Protein AF-A0A9X8YP26-F1 (afdb_monomer_lite)

Sequence (68 aa):
DSNVPFYKELANQGVKATDVPVIAFSVGEEELRGIDTKPLVGNLAAWNYFESLDNPTNKQFVSQWKAY

Secondary structure (DSSP, 8-state):
--HHHHHHHHHHTT--TTTS--EESS--HHHHTTS--GGGTT-EE--S--TT--SHHHHHHHHHHTT-

InterPro domains:
  IPR028082 Periplasmic binding protein-like I [SSF53822] (2-68)

Foldseek 3Di:
DVVQVVLVVCVVVVPACVNPAAEDAPDAPVNVVVDDCVSVPNHHYDDPDDCPDPDPVSVVVVVVVVVD

Organism: Serratia marcescens (NCBI:txid615)

Structure (mmCIF, N/CA/C/O backbone):
data_AF-A0A9X8YP26-F1
#
_entry.id   AF-A0A9X8YP26-F1
#
loop_
_atom_site.group_PDB
_atom_site.id
_atom_site.type_symbol
_atom_site.label_atom_id
_atom_site.label_alt_id
_atom_site.label_comp_id
_atom_site.label_asym_id
_atom_site.label_entity_id
_atom_site.label_seq_id
_atom_site.pdbx_PDB_ins_code
_atom_site.Cartn_x
_atom_site.Cartn_y
_atom_sit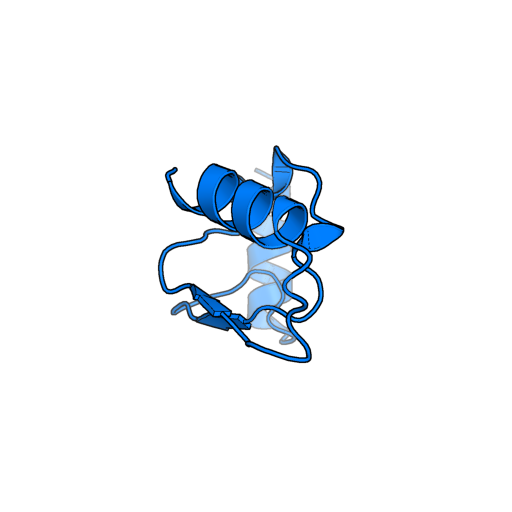e.Cartn_z
_atom_site.occupancy
_atom_site.B_iso_or_equiv
_atom_site.auth_seq_id
_atom_site.auth_comp_id
_atom_site.auth_asym_id
_atom_site.auth_atom_id
_atom_site.pdbx_PDB_model_num
ATOM 1 N N . ASP A 1 1 ? 4.612 12.862 8.090 1.00 68.62 1 ASP A N 1
ATOM 2 C CA . ASP A 1 1 ? 3.439 12.148 7.579 1.00 68.62 1 ASP A CA 1
ATOM 3 C C . ASP A 1 1 ? 2.472 11.870 8.729 1.00 68.62 1 ASP A C 1
ATOM 5 O O . ASP A 1 1 ? 2.876 11.319 9.749 1.00 68.62 1 ASP A O 1
ATOM 9 N N . SER A 1 2 ? 1.234 12.350 8.603 1.00 77.19 2 SER A N 1
ATOM 10 C CA . SER A 1 2 ? 0.183 12.234 9.625 1.00 77.19 2 SER A CA 1
ATOM 11 C C . SER A 1 2 ? -0.588 10.913 9.540 1.00 77.19 2 SER A C 1
ATOM 13 O O . SER A 1 2 ? -1.308 10.571 10.479 1.00 77.19 2 SER A O 1
ATOM 15 N N . ASN A 1 3 ? -0.426 10.153 8.452 1.00 75.62 3 ASN A N 1
ATOM 16 C CA . ASN A 1 3 ? -1.132 8.892 8.247 1.00 75.62 3 ASN A CA 1
ATOM 17 C C . ASN A 1 3 ? -0.650 7.810 9.219 1.00 75.62 3 ASN A C 1
ATOM 19 O O . ASN A 1 3 ? -1.451 7.066 9.780 1.00 75.62 3 ASN A O 1
ATOM 23 N N . VAL A 1 4 ? 0.657 7.762 9.488 1.00 76.06 4 VAL A N 1
ATOM 24 C CA . VAL A 1 4 ? 1.260 6.769 10.388 1.00 76.06 4 VAL A CA 1
ATOM 25 C C . VAL A 1 4 ? 0.705 6.865 11.823 1.00 76.06 4 VAL A C 1
ATOM 27 O O . VAL A 1 4 ? 0.223 5.848 12.332 1.00 76.06 4 VAL A O 1
ATOM 30 N N . PRO A 1 5 ? 0.699 8.041 12.495 1.00 83.56 5 PRO A N 1
ATOM 31 C CA . PRO A 1 5 ? 0.044 8.181 13.797 1.00 83.56 5 PRO A CA 1
ATOM 32 C C . PRO A 1 5 ? -1.453 7.862 13.771 1.00 83.56 5 PRO A C 1
ATOM 34 O O . PRO A 1 5 ? -1.953 7.270 14.723 1.00 83.56 5 PRO A O 1
ATOM 37 N N . PHE A 1 6 ? -2.157 8.218 12.691 1.00 85.31 6 PHE A N 1
ATOM 38 C CA . PHE A 1 6 ? -3.584 7.935 12.546 1.00 85.31 6 PHE A CA 1
ATOM 39 C C . PHE A 1 6 ? -3.868 6.427 12.552 1.00 85.31 6 PHE A C 1
ATOM 41 O O . PHE A 1 6 ? -4.687 5.965 13.344 1.00 85.31 6 PHE A O 1
ATOM 48 N N . TYR A 1 7 ? -3.154 5.641 11.742 1.00 83.25 7 TYR A N 1
ATOM 49 C CA . TYR A 1 7 ? -3.337 4.187 11.707 1.00 83.25 7 TYR A CA 1
ATOM 50 C C . TYR A 1 7 ? -2.946 3.510 13.017 1.00 83.25 7 TYR A C 1
ATOM 52 O O . TYR A 1 7 ? -3.600 2.559 13.444 1.00 83.25 7 TYR A O 1
ATOM 60 N N . LYS A 1 8 ? -1.899 4.018 13.678 1.00 82.44 8 LYS A N 1
ATOM 61 C CA . LYS A 1 8 ? -1.501 3.535 15.000 1.00 82.44 8 LYS A CA 1
ATOM 62 C C . LYS A 1 8 ? -2.617 3.741 16.019 1.00 82.44 8 LYS A C 1
ATOM 64 O O . LYS A 1 8 ? -2.925 2.823 16.771 1.00 82.44 8 LYS A O 1
ATOM 69 N N . GLU A 1 9 ? -3.233 4.919 16.031 1.00 87.56 9 GLU A N 1
ATOM 70 C CA . GLU A 1 9 ? -4.312 5.206 16.970 1.00 87.56 9 GLU A CA 1
ATOM 71 C C . GLU A 1 9 ? -5.593 4.442 16.629 1.00 87.56 9 GLU A C 1
ATOM 73 O O . GLU A 1 9 ? -6.228 3.890 17.520 1.00 87.56 9 GLU A O 1
ATOM 78 N N . LEU A 1 10 ? -5.924 4.301 15.345 1.00 85.62 10 LEU A N 1
ATOM 79 C CA . LEU A 1 10 ? -7.047 3.478 14.892 1.00 85.62 10 LEU A CA 1
ATOM 80 C C . LEU A 1 10 ? -6.922 2.028 15.395 1.00 85.62 10 LEU A C 1
ATOM 82 O O . LEU A 1 10 ? -7.876 1.464 15.934 1.00 85.62 10 LEU A O 1
ATOM 86 N N . ALA A 1 11 ? -5.718 1.456 15.287 1.00 83.56 11 ALA A N 1
ATOM 87 C CA . ALA A 1 11 ? -5.410 0.129 15.807 1.00 83.56 11 ALA A CA 1
ATOM 88 C C . ALA A 1 11 ? -5.456 0.072 17.347 1.00 83.56 11 ALA A C 1
ATOM 90 O O . ALA A 1 11 ? -5.971 -0.904 17.894 1.00 83.56 11 ALA A O 1
ATOM 91 N N . ASN A 1 12 ? -4.985 1.112 18.051 1.00 86.88 12 ASN A N 1
ATOM 92 C CA . ASN A 1 12 ? -5.093 1.216 19.515 1.00 86.88 12 ASN A CA 1
ATOM 93 C C . ASN A 1 12 ? -6.554 1.212 19.993 1.00 86.88 12 ASN A C 1
ATOM 95 O O . ASN A 1 12 ? -6.853 0.629 21.032 1.00 86.88 12 ASN A O 1
ATOM 99 N N . GLN A 1 13 ? -7.463 1.822 19.225 1.00 89.19 13 GLN A N 1
ATOM 100 C CA . GLN A 1 13 ? -8.903 1.822 19.503 1.00 89.19 13 GLN A CA 1
ATOM 101 C C . GLN A 1 13 ? -9.588 0.489 19.143 1.00 89.19 13 GLN A C 1
ATOM 103 O O . GLN A 1 13 ? -10.796 0.345 19.320 1.00 89.19 13 GLN A O 1
ATOM 108 N N . GLY A 1 14 ? -8.838 -0.497 18.636 1.00 85.12 14 GLY A N 1
ATOM 109 C CA . GLY A 1 14 ? -9.363 -1.810 18.260 1.00 85.12 14 GLY A CA 1
ATOM 110 C C . GLY A 1 14 ? -10.261 -1.789 17.022 1.00 85.12 14 GLY A C 1
ATOM 111 O O . GLY A 1 14 ? -10.950 -2.775 16.760 1.00 85.12 14 GLY A O 1
ATOM 112 N N . VAL A 1 15 ? -10.259 -0.691 16.260 1.00 85.69 15 VAL A N 1
ATOM 113 C CA . VAL A 1 15 ? -11.054 -0.560 15.038 1.00 85.69 15 VAL A CA 1
ATOM 114 C C . VAL A 1 15 ? -10.368 -1.351 13.931 1.00 85.69 15 VAL A C 1
ATOM 116 O O . VAL A 1 15 ? -9.240 -1.054 13.537 1.00 85.69 15 VAL A O 1
ATOM 119 N N . LYS A 1 16 ? -11.046 -2.386 13.433 1.00 81.12 16 LYS A N 1
ATOM 120 C CA . LYS A 1 16 ? -10.532 -3.226 12.349 1.00 81.12 16 LYS A CA 1
ATOM 121 C C . LYS A 1 16 ? -10.955 -2.666 11.001 1.00 81.12 16 LYS A C 1
ATOM 123 O O . LYS A 1 16 ? -12.082 -2.200 10.841 1.00 81.12 16 LYS A O 1
ATOM 128 N N . ALA A 1 17 ? -10.103 -2.850 9.997 1.00 84.25 17 ALA A N 1
ATOM 129 C CA . ALA A 1 17 ? -10.427 -2.507 8.613 1.00 84.25 17 ALA A CA 1
ATOM 130 C C . ALA A 1 17 ? -11.644 -3.282 8.059 1.00 84.25 17 ALA A C 1
ATOM 132 O O . ALA A 1 17 ? -12.288 -2.820 7.123 1.00 84.25 17 ALA A O 1
ATOM 133 N N . THR A 1 18 ? -11.985 -4.440 8.644 1.00 83.56 18 THR A N 1
ATOM 134 C CA . THR A 1 18 ? -13.203 -5.201 8.307 1.00 83.56 18 THR A CA 1
ATOM 135 C C . THR A 1 18 ? -14.487 -4.531 8.783 1.00 83.56 18 THR A C 1
ATOM 137 O O . THR A 1 18 ? -15.540 -4.776 8.202 1.00 83.56 18 THR A O 1
ATOM 140 N N . ASP A 1 19 ? -14.401 -3.721 9.839 1.00 84.94 19 ASP A N 1
ATOM 141 C CA . ASP A 1 19 ? -15.556 -3.090 10.477 1.00 84.94 19 ASP A CA 1
ATOM 142 C C . ASP A 1 19 ? -15.735 -1.666 9.937 1.00 84.94 19 ASP A C 1
ATOM 144 O O . ASP A 1 19 ? -16.837 -1.265 9.567 1.00 84.94 19 ASP A O 1
ATOM 148 N N . VAL A 1 20 ? -14.630 -0.915 9.851 1.00 85.00 20 VAL A N 1
ATOM 149 C CA . VAL A 1 20 ? -14.583 0.443 9.302 1.00 85.00 20 VAL A CA 1
ATOM 150 C C . VAL A 1 20 ? -13.365 0.564 8.380 1.00 85.00 20 VAL A C 1
ATOM 152 O O . VAL A 1 20 ? -12.253 0.792 8.863 1.00 85.00 20 VAL A O 1
ATOM 155 N N . PRO A 1 21 ? -13.535 0.401 7.057 1.00 82.19 21 PRO A N 1
ATOM 156 C CA . PRO A 1 21 ? -12.428 0.531 6.121 1.00 82.19 21 PRO A CA 1
ATOM 157 C C . PRO A 1 21 ? -12.003 1.996 5.996 1.00 82.19 21 PRO A C 1
ATOM 159 O O . PRO A 1 21 ? -12.834 2.881 5.779 1.00 82.19 21 PRO A O 1
ATOM 162 N N . VAL A 1 22 ? -10.697 2.251 6.082 1.00 86.94 22 VAL A N 1
ATOM 163 C CA . VAL A 1 22 ? -10.115 3.567 5.796 1.00 86.94 22 VAL A CA 1
ATOM 164 C C . VAL A 1 22 ? -9.472 3.560 4.416 1.00 86.94 22 VAL A C 1
ATOM 166 O O . VAL A 1 22 ? -8.821 2.589 4.025 1.00 86.94 22 VAL A O 1
ATOM 169 N N . ILE A 1 23 ? -9.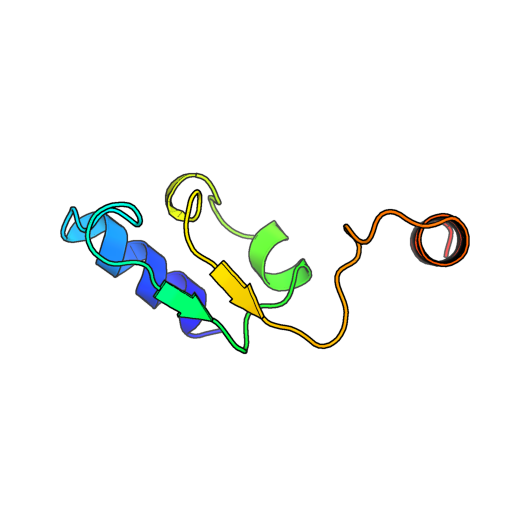654 4.664 3.688 1.00 86.62 23 ILE A N 1
ATOM 170 C CA . ILE A 1 23 ? -8.999 4.919 2.405 1.00 86.62 23 ILE A CA 1
ATOM 171 C C . ILE A 1 23 ? -8.064 6.114 2.561 1.00 86.62 23 ILE A C 1
ATOM 173 O O . ILE A 1 23 ? -8.516 7.205 2.912 1.00 86.62 23 ILE A O 1
ATOM 177 N N . ALA A 1 24 ? -6.779 5.924 2.266 1.00 84.88 24 ALA A N 1
ATOM 178 C CA . ALA A 1 24 ? -5.819 7.018 2.200 1.00 84.88 24 ALA A CA 1
ATOM 179 C C . ALA A 1 24 ? -5.533 7.444 0.757 1.00 84.88 24 ALA A C 1
ATOM 181 O O . ALA A 1 24 ? -5.241 6.621 -0.110 1.00 84.88 24 ALA A O 1
ATOM 182 N N . PHE A 1 25 ? -5.549 8.760 0.545 1.00 81.75 25 PHE A N 1
ATOM 183 C CA . PHE A 1 25 ? -5.192 9.435 -0.70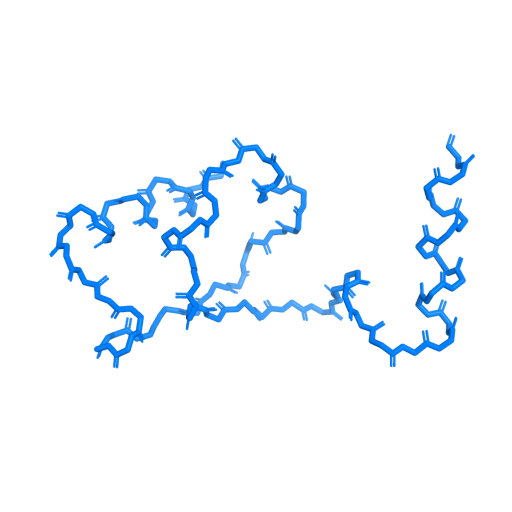7 1.00 81.75 25 PHE A CA 1
ATOM 184 C C . PHE A 1 25 ? -3.912 10.257 -0.543 1.00 81.75 25 PHE A C 1
ATOM 186 O O . PHE A 1 25 ? -3.812 11.335 -1.115 1.00 81.75 25 PHE A O 1
ATOM 193 N N . SER A 1 26 ? -2.998 9.850 0.337 1.00 79.69 26 SER A N 1
ATOM 194 C CA . SER A 1 26 ? -1.753 10.585 0.615 1.00 79.69 26 SER A CA 1
ATOM 195 C C . SER A 1 26 ? -0.603 9.708 1.101 1.00 79.69 26 SER A C 1
ATOM 197 O O . SER A 1 26 ? 0.459 10.247 1.375 1.00 79.69 26 SER A O 1
ATOM 199 N N . VAL A 1 27 ? -0.802 8.390 1.206 1.00 75.56 27 VAL A N 1
ATOM 2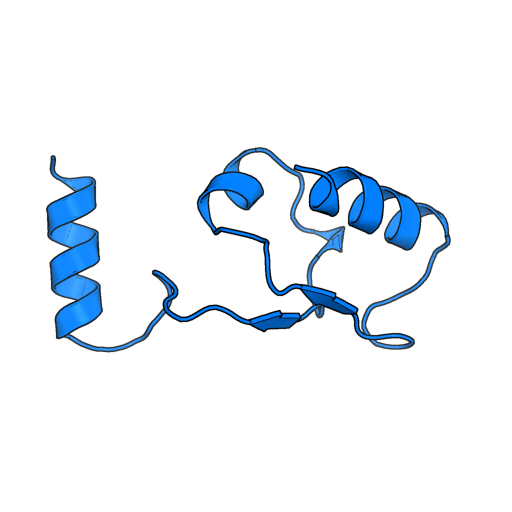00 C CA . VAL A 1 27 ? 0.227 7.450 1.670 1.00 75.56 27 VAL A CA 1
ATOM 201 C C . VAL A 1 27 ? 1.018 6.942 0.474 1.00 75.56 27 VAL A C 1
ATOM 203 O O . VAL A 1 27 ? 0.453 6.286 -0.403 1.00 75.56 27 VAL A O 1
ATOM 206 N N . GLY A 1 28 ? 2.319 7.223 0.460 1.00 78.19 28 GLY A N 1
ATOM 207 C CA . GLY A 1 28 ? 3.265 6.657 -0.502 1.00 78.19 28 GLY A CA 1
ATOM 208 C C . GLY A 1 28 ? 3.905 5.351 -0.013 1.00 78.19 28 GLY A C 1
ATOM 209 O O . GLY A 1 28 ? 4.034 5.116 1.186 1.00 78.19 28 GLY A O 1
ATOM 210 N N . GLU A 1 29 ? 4.375 4.507 -0.939 1.00 79.88 29 GLU A N 1
ATOM 211 C CA . GLU A 1 29 ? 5.051 3.236 -0.606 1.00 79.88 29 GLU A CA 1
ATOM 212 C C . GLU A 1 29 ? 6.348 3.441 0.201 1.00 79.88 29 GLU A C 1
ATOM 214 O O . GLU A 1 29 ? 6.664 2.634 1.075 1.00 79.88 29 GLU A O 1
ATOM 219 N N . GLU A 1 30 ? 7.061 4.552 -0.005 1.00 78.31 30 GLU A N 1
ATOM 220 C CA . GLU A 1 30 ? 8.255 4.890 0.783 1.00 78.31 30 GLU A CA 1
ATOM 221 C C . GLU A 1 30 ? 7.936 5.194 2.255 1.00 78.31 30 GLU A C 1
ATOM 223 O O . GLU A 1 30 ? 8.701 4.811 3.141 1.00 78.31 30 GLU A O 1
ATOM 228 N N . GLU A 1 31 ? 6.788 5.811 2.549 1.00 73.38 31 GLU A N 1
ATOM 229 C CA . GLU A 1 31 ? 6.368 6.097 3.931 1.00 73.38 31 GLU A CA 1
ATOM 230 C C . GLU A 1 31 ? 6.078 4.802 4.706 1.00 73.38 31 GLU A C 1
ATOM 232 O O . GLU A 1 31 ? 6.308 4.725 5.916 1.00 73.38 31 GLU A O 1
ATOM 237 N N . LEU A 1 32 ? 5.664 3.744 3.998 1.00 77.94 32 LEU A N 1
ATOM 238 C CA . LEU A 1 32 ? 5.403 2.424 4.573 1.00 77.94 32 LEU A CA 1
ATOM 239 C C . LEU A 1 32 ? 6.678 1.657 4.947 1.00 77.94 32 LEU A C 1
ATOM 241 O O . LEU A 1 32 ? 6.629 0.787 5.816 1.00 77.94 32 LEU A O 1
ATOM 245 N N . ARG A 1 33 ? 7.831 1.970 4.340 1.00 78.00 33 ARG A N 1
ATOM 246 C CA . ARG A 1 33 ? 9.094 1.256 4.615 1.00 78.00 33 ARG A CA 1
ATOM 247 C C . ARG A 1 33 ? 9.601 1.459 6.043 1.00 78.00 33 ARG A C 1
ATOM 249 O O . ARG A 1 33 ? 10.361 0.630 6.537 1.00 78.00 33 ARG A O 1
ATOM 256 N N . GLY A 1 34 ? 9.208 2.555 6.693 1.00 75.56 34 GLY A N 1
ATOM 257 C CA . GLY A 1 34 ? 9.681 2.941 8.025 1.00 75.56 34 GLY A CA 1
ATOM 258 C C . GLY A 1 34 ? 8.800 2.494 9.194 1.00 75.56 34 GLY A C 1
ATOM 259 O O . GLY A 1 34 ? 9.096 2.869 10.329 1.00 75.56 34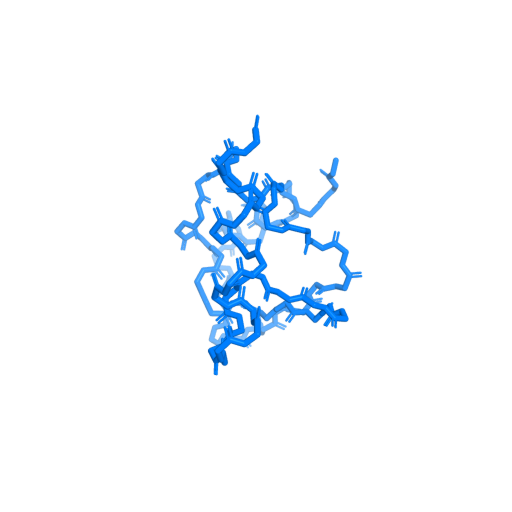 GLY A O 1
ATOM 260 N N . ILE A 1 35 ? 7.710 1.757 8.953 1.00 78.44 35 ILE A N 1
ATOM 261 C CA . ILE A 1 35 ? 6.678 1.498 9.969 1.00 78.44 35 ILE A CA 1
ATOM 262 C C . ILE A 1 35 ? 6.277 0.023 10.051 1.00 78.44 35 ILE A C 1
ATOM 264 O O . ILE A 1 35 ? 6.452 -0.739 9.103 1.00 78.44 35 ILE A O 1
ATOM 268 N N . ASP A 1 36 ? 5.712 -0.389 11.192 1.00 79.88 36 ASP A N 1
ATOM 269 C CA . ASP A 1 36 ? 5.055 -1.695 11.292 1.00 79.88 36 ASP A CA 1
ATOM 270 C C . ASP A 1 36 ? 3.765 -1.669 10.466 1.00 79.88 36 ASP A C 1
ATOM 272 O O . ASP A 1 36 ? 2.805 -0.979 10.809 1.00 79.88 36 ASP A O 1
ATOM 276 N N . THR A 1 37 ? 3.758 -2.405 9.358 1.00 82.81 37 THR A N 1
ATOM 277 C CA . THR A 1 37 ? 2.647 -2.436 8.402 1.00 82.81 37 THR A CA 1
ATOM 278 C C . THR A 1 37 ? 1.570 -3.460 8.756 1.00 82.81 37 THR A C 1
ATOM 280 O O . THR A 1 37 ? 0.513 -3.463 8.128 1.00 82.81 37 THR A O 1
ATOM 283 N N . LYS A 1 38 ? 1.766 -4.305 9.781 1.00 84.44 38 LYS A N 1
ATOM 284 C CA . LYS A 1 38 ? 0.755 -5.299 10.194 1.00 84.44 38 LYS A CA 1
ATOM 285 C C . LYS A 1 38 ? -0.619 -4.687 10.503 1.00 84.44 38 LYS A C 1
ATOM 287 O O . LYS A 1 38 ? -1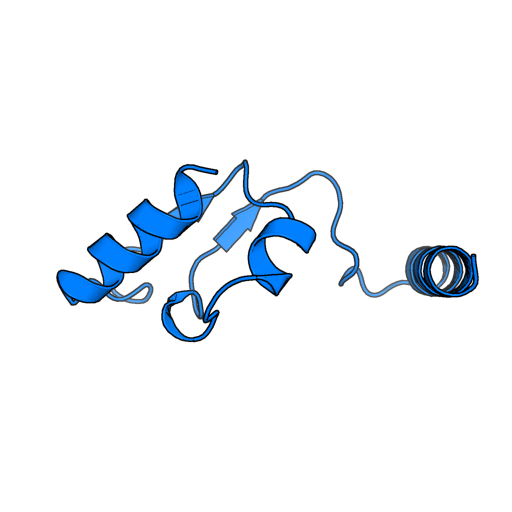.610 -5.270 10.065 1.00 84.44 38 LYS A O 1
ATOM 292 N N . PRO A 1 39 ? -0.726 -3.528 11.188 1.00 80.12 39 PRO A N 1
ATOM 293 C CA . PRO A 1 39 ? -2.020 -2.904 11.464 1.00 80.12 39 PRO A CA 1
ATOM 294 C C . PRO A 1 39 ? -2.704 -2.315 10.222 1.00 80.12 39 PRO A C 1
ATOM 296 O O . PRO A 1 39 ? -3.884 -1.980 10.277 1.00 80.12 39 PRO A O 1
ATOM 299 N N . LEU A 1 40 ? -1.983 -2.172 9.105 1.00 80.44 40 LEU A N 1
ATOM 300 C CA . LEU A 1 40 ? -2.511 -1.578 7.877 1.00 80.44 40 LEU A CA 1
ATOM 301 C C . LEU A 1 40 ? -3.247 -2.581 6.990 1.00 80.44 40 LEU A C 1
ATOM 303 O O . LEU A 1 40 ? -3.986 -2.160 6.102 1.00 80.44 40 LEU A O 1
ATOM 307 N N . VAL A 1 41 ? -3.070 -3.885 7.220 1.00 85.00 41 VAL A N 1
ATOM 308 C CA . VAL A 1 41 ? -3.677 -4.936 6.396 1.00 85.00 41 VAL A CA 1
ATOM 309 C C . VAL A 1 41 ? -5.201 -4.777 6.363 1.00 85.00 41 VAL A C 1
ATOM 311 O O . VAL A 1 41 ? -5.864 -4.776 7.397 1.00 85.00 41 VAL A O 1
ATOM 314 N N . GLY A 1 42 ? -5.750 -4.656 5.152 1.00 85.31 42 GLY A N 1
ATOM 315 C CA . GLY A 1 42 ? -7.183 -4.473 4.899 1.00 85.31 42 GLY A CA 1
ATOM 316 C C . GLY A 1 42 ? -7.616 -3.021 4.673 1.00 85.31 42 GLY A C 1
ATOM 317 O O . GLY A 1 42 ? -8.704 -2.810 4.144 1.00 85.31 42 GLY A O 1
ATOM 318 N N . ASN A 1 43 ? -6.783 -2.029 5.007 1.00 85.06 43 ASN A N 1
ATOM 319 C CA . ASN A 1 43 ? -7.031 -0.640 4.614 1.00 85.06 43 ASN A CA 1
ATOM 320 C C . ASN A 1 43 ? -6.713 -0.435 3.129 1.00 85.06 43 ASN A C 1
ATOM 322 O O . ASN A 1 43 ? -5.903 -1.157 2.544 1.00 85.06 43 ASN A O 1
ATOM 326 N N . LEU A 1 44 ? -7.354 0.559 2.520 1.00 87.12 44 LEU A N 1
ATOM 327 C CA . LEU A 1 44 ? -7.204 0.855 1.101 1.00 87.12 44 LEU A CA 1
ATOM 328 C C . LEU A 1 44 ? -6.297 2.072 0.903 1.00 87.12 44 LEU A C 1
ATOM 330 O O . LEU A 1 44 ? -6.347 3.045 1.656 1.00 87.12 44 LEU A O 1
ATOM 334 N N . ALA A 1 45 ? -5.499 2.037 -0.157 1.00 87.31 45 ALA A N 1
ATOM 335 C CA . ALA A 1 45 ? -4.730 3.180 -0.628 1.00 87.31 45 ALA A CA 1
ATOM 336 C C . ALA A 1 45 ? -5.134 3.491 -2.069 1.00 87.31 45 ALA A C 1
ATOM 338 O O . ALA A 1 45 ? -5.309 2.581 -2.881 1.00 87.31 45 ALA A O 1
ATOM 339 N N . ALA A 1 46 ? -5.281 4.774 -2.384 1.00 87.62 46 ALA A N 1
ATOM 340 C CA . ALA A 1 46 ? -5.605 5.248 -3.720 1.00 87.62 46 ALA A CA 1
ATOM 341 C C . ALA A 1 46 ? -4.560 6.270 -4.170 1.00 87.62 46 ALA A C 1
ATOM 343 O O . ALA A 1 46 ? -4.406 7.326 -3.558 1.00 87.62 46 ALA A O 1
ATOM 344 N N . TRP A 1 47 ? -3.857 5.948 -5.254 1.00 87.56 47 TRP A N 1
ATOM 345 C CA . TRP A 1 47 ? -2.817 6.782 -5.844 1.00 87.56 47 TRP A CA 1
ATOM 346 C C . TRP A 1 47 ? -2.802 6.618 -7.363 1.00 87.56 47 TRP A C 1
ATOM 348 O O . TRP A 1 47 ? -3.342 5.649 -7.898 1.00 87.56 47 TRP A O 1
ATOM 358 N N . ASN A 1 48 ? -2.161 7.552 -8.066 1.00 89.00 48 ASN A N 1
ATOM 359 C CA . ASN A 1 48 ? -2.053 7.499 -9.529 1.00 89.00 48 ASN A CA 1
ATOM 360 C C . ASN A 1 48 ? -1.131 6.369 -10.022 1.00 89.00 48 ASN A C 1
ATOM 362 O O . ASN A 1 48 ? -1.174 6.008 -11.196 1.00 89.00 48 ASN A O 1
ATOM 366 N N . TYR A 1 49 ? -0.274 5.840 -9.146 1.00 91.19 49 TYR A N 1
ATOM 367 C CA . TYR A 1 49 ? 0.714 4.815 -9.459 1.00 91.19 49 TYR A CA 1
ATOM 368 C C . TYR A 1 49 ? 1.109 4.048 -8.190 1.00 91.19 49 TYR A C 1
ATOM 370 O O . TYR A 1 49 ? 1.221 4.649 -7.126 1.00 91.19 49 TYR A O 1
ATOM 378 N N . PHE A 1 50 ? 1.364 2.748 -8.326 1.00 91.06 50 PHE A N 1
ATOM 379 C CA . PHE A 1 50 ? 1.957 1.909 -7.286 1.00 91.06 50 PHE A CA 1
ATOM 380 C C . PHE A 1 50 ? 3.045 1.034 -7.917 1.00 91.06 50 PHE A C 1
ATOM 382 O O . PHE A 1 50 ? 2.827 0.467 -8.991 1.00 91.06 50 PHE A O 1
ATOM 389 N N . GLU A 1 51 ? 4.185 0.860 -7.246 1.00 91.62 51 GLU A N 1
ATOM 390 C CA . GLU A 1 51 ? 5.259 -0.046 -7.677 1.00 91.62 51 GLU A CA 1
ATOM 391 C C . GLU A 1 51 ? 4.779 -1.497 -7.785 1.00 91.62 51 GLU A C 1
ATOM 393 O O . GLU A 1 51 ? 5.341 -2.283 -8.548 1.00 91.62 51 GLU A O 1
ATOM 398 N N . SER A 1 52 ? 3.710 -1.850 -7.071 1.00 90.88 52 SER A N 1
ATOM 399 C CA . SER A 1 52 ? 3.057 -3.162 -7.133 1.00 90.88 52 SER A CA 1
ATOM 400 C C . SER A 1 52 ? 2.242 -3.438 -8.408 1.00 90.88 52 SER A C 1
ATOM 402 O O . SER A 1 52 ? 1.755 -4.558 -8.570 1.00 90.88 52 SER A O 1
ATOM 404 N N . LEU A 1 53 ? 2.096 -2.478 -9.335 1.00 93.44 53 LEU A N 1
ATOM 405 C CA . LEU A 1 53 ? 1.358 -2.683 -10.589 1.00 93.44 53 LEU A CA 1
ATOM 406 C C . LEU A 1 53 ? 1.925 -3.861 -11.408 1.00 93.44 53 LEU A C 1
ATOM 408 O O . LEU A 1 53 ? 3.070 -3.839 -11.866 1.00 93.44 53 LEU A O 1
ATOM 412 N N . ASP A 1 54 ? 1.105 -4.884 -11.660 1.00 94.56 54 ASP A N 1
ATOM 413 C CA . ASP A 1 54 ? 1.548 -6.089 -12.369 1.00 94.56 54 ASP A CA 1
ATOM 414 C C . ASP A 1 54 ? 1.434 -5.941 -13.893 1.00 94.56 54 ASP A C 1
ATOM 416 O O . ASP A 1 54 ? 0.461 -6.354 -14.522 1.00 94.56 54 ASP A O 1
ATOM 420 N N . ASN A 1 55 ? 2.442 -5.320 -14.506 1.00 96.44 55 ASN A N 1
ATOM 421 C CA . ASN A 1 55 ? 2.592 -5.291 -15.958 1.00 96.44 55 ASN A CA 1
ATOM 422 C C . ASN A 1 55 ? 4.077 -5.227 -16.378 1.00 96.44 55 ASN A C 1
ATOM 424 O O . ASN A 1 55 ? 4.932 -4.849 -15.570 1.00 96.44 55 ASN A O 1
ATOM 428 N N . PRO A 1 56 ? 4.417 -5.600 -17.630 1.00 97.38 56 PRO A N 1
ATOM 429 C CA . PRO A 1 56 ? 5.809 -5.646 -18.088 1.00 97.38 56 PRO A CA 1
ATOM 430 C C . PRO A 1 56 ? 6.534 -4.295 -18.014 1.00 97.38 56 PRO A C 1
ATOM 432 O O . PRO A 1 56 ? 7.695 -4.248 -17.613 1.00 97.38 56 PRO A O 1
ATOM 435 N N . THR A 1 57 ? 5.846 -3.201 -18.353 1.00 97.12 57 THR A N 1
ATOM 436 C CA . THR A 1 57 ? 6.403 -1.841 -18.333 1.00 97.12 57 THR A CA 1
ATOM 437 C C . THR A 1 57 ? 6.802 -1.425 -16.920 1.00 97.12 57 THR A C 1
ATOM 439 O O . THR A 1 57 ? 7.908 -0.934 -16.709 1.00 97.12 57 THR A O 1
ATOM 442 N N . ASN A 1 58 ? 5.936 -1.686 -15.940 1.00 96.44 58 ASN A N 1
ATOM 443 C CA . ASN A 1 58 ? 6.193 -1.370 -14.544 1.00 96.44 58 ASN A CA 1
ATOM 444 C C . ASN A 1 58 ? 7.348 -2.203 -13.973 1.00 96.44 58 ASN A C 1
ATOM 446 O O . ASN A 1 58 ? 8.254 -1.664 -13.342 1.00 96.44 58 ASN A O 1
ATOM 450 N N . LYS A 1 59 ? 7.379 -3.511 -14.265 1.00 96.75 59 LYS A N 1
ATOM 451 C CA . LYS A 1 59 ? 8.482 -4.394 -13.846 1.00 96.75 59 LYS A CA 1
ATOM 452 C C . LYS A 1 59 ? 9.835 -3.899 -14.360 1.00 96.75 59 LYS A C 1
ATOM 454 O O . LYS A 1 59 ? 10.812 -3.902 -13.612 1.00 96.75 59 LYS A O 1
ATOM 459 N N . GLN A 1 60 ? 9.890 -3.448 -15.614 1.00 97.00 60 GLN A N 1
ATOM 460 C CA . GLN A 1 60 ? 11.100 -2.874 -16.200 1.00 97.00 60 GLN A CA 1
ATOM 461 C C . GLN A 1 60 ? 11.497 -1.562 -15.512 1.00 97.00 60 GLN A C 1
ATOM 463 O O . GLN A 1 60 ? 12.661 -1.404 -15.146 1.00 97.00 60 GLN A O 1
ATOM 468 N N . PHE A 1 61 ? 10.542 -0.652 -15.305 1.00 96.31 61 PHE A N 1
ATOM 469 C CA . PHE A 1 61 ? 10.776 0.627 -14.633 1.00 96.31 61 PHE A CA 1
ATOM 470 C C . PHE A 1 61 ? 11.321 0.439 -13.209 1.00 96.31 61 PHE A C 1
ATOM 472 O O . PHE A 1 61 ? 12.387 0.960 -12.889 1.00 96.31 61 PHE A O 1
ATOM 479 N N . VAL A 1 62 ? 10.658 -0.379 -12.384 1.00 95.19 62 VAL A N 1
ATOM 480 C CA . VAL A 1 62 ? 11.081 -0.661 -11.001 1.00 95.19 62 VAL A CA 1
ATOM 481 C C . VAL A 1 62 ? 12.463 -1.322 -10.963 1.00 95.19 62 VAL A C 1
ATOM 483 O O . VAL A 1 62 ? 13.276 -1.001 -10.098 1.00 95.19 62 VAL A O 1
ATOM 486 N N . SER A 1 63 ? 12.766 -2.223 -11.905 1.00 95.50 63 SER A N 1
ATOM 487 C CA . SER A 1 63 ? 14.092 -2.848 -11.991 1.00 95.50 63 SER A CA 1
ATOM 488 C C . SER A 1 63 ? 15.194 -1.850 -12.346 1.00 95.50 63 SER A C 1
ATOM 490 O O . SER A 1 63 ? 16.296 -1.976 -11.821 1.00 95.50 63 SER A O 1
ATOM 492 N N . GLN A 1 64 ? 14.927 -0.897 -13.243 1.00 96.31 64 GLN A N 1
ATOM 493 C CA . GLN A 1 64 ? 15.890 0.144 -13.609 1.00 96.31 64 GLN A CA 1
ATOM 494 C C . GLN A 1 64 ? 16.100 1.127 -12.458 1.00 96.31 64 GLN A C 1
ATOM 496 O O . GLN A 1 64 ? 17.239 1.445 -12.136 1.00 96.31 64 GLN A O 1
ATOM 501 N N . TRP A 1 65 ? 15.014 1.546 -11.805 1.00 93.25 65 TRP A N 1
ATOM 502 C CA . TRP A 1 65 ? 15.059 2.430 -10.644 1.00 93.25 65 TRP A CA 1
ATOM 503 C C . TRP A 1 65 ? 15.883 1.841 -9.494 1.00 93.25 65 TRP A C 1
ATOM 505 O O . TRP A 1 65 ? 16.738 2.522 -8.949 1.00 93.25 65 TRP A O 1
ATOM 515 N N . LYS A 1 66 ? 15.691 0.555 -9.168 1.00 90.75 66 LYS A N 1
ATOM 516 C CA . LYS A 1 66 ? 16.439 -0.135 -8.098 1.00 90.75 66 LYS A CA 1
ATOM 517 C C . LYS A 1 66 ? 17.914 -0.397 -8.422 1.00 90.75 66 LYS A C 1
ATOM 519 O O . LYS A 1 66 ? 18.660 -0.770 -7.521 1.00 90.75 66 LYS A O 1
ATOM 524 N N . ALA A 1 67 ? 18.310 -0.295 -9.691 1.00 94.19 67 ALA A N 1
ATOM 525 C CA . ALA A 1 67 ? 19.687 -0.507 -10.134 1.00 94.19 67 ALA A CA 1
ATOM 526 C C . ALA A 1 67 ? 20.524 0.784 -10.159 1.00 94.19 67 ALA A C 1
ATOM 528 O O . ALA A 1 67 ? 21.746 0.691 -10.282 1.00 94.19 67 ALA A O 1
ATOM 529 N N . TYR A 1 68 ? 19.872 1.949 -10.090 1.00 85.25 68 TYR A N 1
ATOM 530 C CA . TYR A 1 68 ? 20.504 3.263 -9.972 1.00 85.25 68 TYR A CA 1
ATOM 531 C C . TYR A 1 68 ? 20.849 3.565 -8.509 1.00 85.25 68 TYR A C 1
ATOM 533 O O . TYR A 1 68 ? 21.961 4.085 -8.270 1.00 85.25 68 TYR A O 1
#

pLDDT: mean 85.8, std 6.72, range [68.62, 97.38]

Radius of gyration: 14.21 Å; chains: 1; bounding box: 36×18×38 Å